Protein AF-A0AA38GU26-F1 (afdb_monomer_lite)

Structure (mmCIF, N/CA/C/O backbone):
data_AF-A0AA38GU26-F1
#
_entry.id   AF-A0AA38GU26-F1
#
loop_
_atom_site.group_PDB
_atom_site.id
_atom_site.type_symbol
_atom_site.label_atom_id
_atom_site.label_alt_id
_atom_site.label_comp_id
_atom_site.label_asym_id
_atom_site.label_entity_id
_atom_site.label_seq_id
_atom_site.pdbx_PDB_ins_code
_atom_site.Cartn_x
_atom_site.Cartn_y
_atom_site.Cartn_z
_atom_site.occupancy
_atom_site.B_iso_or_equiv
_atom_site.auth_seq_id
_atom_site.auth_comp_id
_atom_site.auth_asym_id
_atom_site.auth_atom_id
_atom_site.pdbx_PDB_model_num
ATOM 1 N N . MET A 1 1 ? -22.089 23.075 91.908 1.00 56.12 1 MET A N 1
ATOM 2 C CA . MET A 1 1 ? -21.072 22.088 91.476 1.00 56.12 1 MET A CA 1
ATOM 3 C C . MET A 1 1 ? -21.652 20.961 90.620 1.00 56.12 1 MET A C 1
ATOM 5 O O . MET A 1 1 ? -20.931 20.501 89.755 1.00 56.12 1 MET A O 1
ATOM 9 N N . ALA A 1 2 ? -22.924 20.557 90.775 1.00 56.59 2 ALA A N 1
ATOM 10 C CA . ALA A 1 2 ? -23.518 19.486 89.956 1.00 56.59 2 ALA A CA 1
ATOM 11 C C . ALA A 1 2 ? -23.819 19.871 88.485 1.00 56.59 2 ALA A C 1
ATOM 13 O O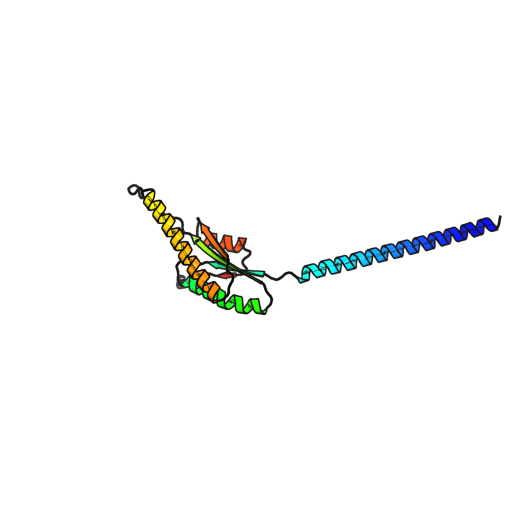 . ALA A 1 2 ? -23.695 19.028 87.610 1.00 56.59 2 ALA A O 1
ATOM 14 N N . ASN A 1 3 ? -24.144 21.140 88.194 1.00 55.66 3 ASN A N 1
ATOM 15 C CA . ASN A 1 3 ? -24.528 21.572 86.836 1.00 55.66 3 ASN A CA 1
ATOM 16 C C . ASN A 1 3 ? -23.356 21.606 85.833 1.00 55.66 3 ASN A C 1
ATOM 18 O O . ASN A 1 3 ? -23.536 21.285 84.669 1.00 55.66 3 ASN A O 1
ATOM 22 N N . GLN A 1 4 ? -22.146 21.935 86.299 1.00 56.00 4 GLN A N 1
ATOM 23 C CA . GLN A 1 4 ? -20.957 22.051 85.440 1.00 56.00 4 GLN A CA 1
ATOM 24 C C . GLN A 1 4 ? -20.425 20.687 84.971 1.00 56.00 4 GLN A C 1
ATOM 26 O O . GLN A 1 4 ? -19.782 20.587 83.934 1.00 56.00 4 GLN A O 1
ATOM 31 N N . ILE A 1 5 ? -20.674 19.632 85.754 1.00 58.66 5 ILE A N 1
ATOM 32 C CA . ILE A 1 5 ? -20.220 18.270 85.444 1.00 58.66 5 ILE A CA 1
ATOM 33 C C . ILE A 1 5 ? -21.103 17.662 84.349 1.00 58.66 5 ILE A C 1
ATOM 35 O O . ILE A 1 5 ? -20.598 16.977 83.468 1.00 58.66 5 ILE A O 1
ATOM 39 N N . GLN A 1 6 ? -22.404 17.960 84.379 1.00 57.91 6 GLN A N 1
ATOM 40 C CA . GLN A 1 6 ? -23.359 17.437 83.406 1.00 57.91 6 GLN A CA 1
ATOM 41 C C . GLN A 1 6 ? -23.269 18.145 82.046 1.00 57.91 6 GLN A C 1
ATOM 43 O O . GLN A 1 6 ? -23.467 17.510 81.019 1.00 57.91 6 GLN A O 1
ATOM 48 N N . GLU A 1 7 ? -22.906 19.432 82.012 1.00 59.16 7 GLU A N 1
ATOM 49 C CA . GLU A 1 7 ? -22.605 20.132 80.752 1.00 59.16 7 GLU A CA 1
ATOM 50 C C . GLU A 1 7 ? -21.328 19.592 80.089 1.00 59.16 7 GLU A C 1
ATOM 52 O O . GLU A 1 7 ? -21.316 19.384 78.880 1.00 59.16 7 GLU A O 1
ATOM 57 N N . ASN A 1 8 ? -20.281 19.279 80.862 1.00 57.69 8 ASN A N 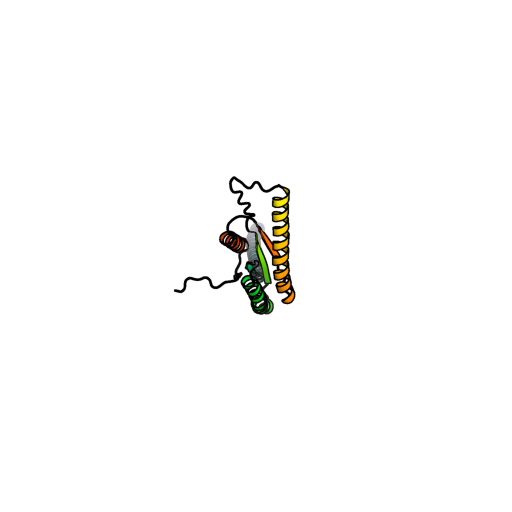1
ATOM 58 C CA . ASN A 1 8 ? -19.045 18.722 80.303 1.00 57.69 8 ASN A CA 1
ATOM 59 C C . ASN A 1 8 ? -19.238 17.319 79.700 1.00 57.69 8 ASN A C 1
ATOM 61 O O . ASN A 1 8 ? -18.655 17.042 78.658 1.00 57.69 8 ASN A O 1
ATOM 65 N N . SER A 1 9 ? -20.072 16.458 80.298 1.00 60.97 9 SER A N 1
ATOM 66 C CA . SER A 1 9 ? -20.333 15.118 79.746 1.00 60.97 9 SER A CA 1
ATOM 67 C C . SER A 1 9 ? -21.124 15.156 78.436 1.00 60.97 9 SER A C 1
ATOM 69 O O . SER A 1 9 ? -20.887 14.342 77.552 1.00 60.97 9 SER A O 1
ATOM 71 N N . ILE A 1 10 ? -22.050 16.112 78.295 1.00 61.16 10 ILE A N 1
ATOM 72 C CA . ILE A 1 10 ? -22.844 16.288 77.068 1.00 61.16 10 ILE A CA 1
ATOM 73 C C . ILE A 1 10 ? -21.957 16.815 75.930 1.00 61.16 10 ILE A C 1
ATOM 75 O O . ILE A 1 10 ? -22.080 16.368 74.794 1.00 61.16 10 ILE A O 1
ATOM 79 N N . LEU A 1 11 ? -21.020 17.720 76.236 1.00 59.94 11 LEU A N 1
ATOM 80 C CA . LEU A 1 11 ? -20.085 18.270 75.249 1.00 59.94 11 LEU A CA 1
ATOM 81 C C . LEU A 1 11 ? -19.067 17.233 74.738 1.00 59.94 11 LEU A C 1
ATOM 83 O O . LEU A 1 11 ? -18.645 17.318 73.585 1.00 59.94 11 LEU A O 1
ATOM 87 N N . GLU A 1 12 ? -18.683 16.253 75.561 1.00 62.41 12 GLU A N 1
ATOM 88 C CA . GLU A 1 12 ? -17.815 15.143 75.137 1.00 62.41 12 GLU A CA 1
ATOM 89 C C . GLU A 1 12 ? -18.555 14.156 74.215 1.00 62.41 12 GLU A C 1
ATOM 91 O O . GLU A 1 12 ? -18.021 13.798 73.163 1.00 62.41 12 GLU A O 1
ATOM 96 N N . GLU A 1 13 ? -19.805 13.792 74.534 1.00 62.44 13 GLU A N 1
ATOM 97 C CA . GLU A 1 13 ? -20.633 12.936 73.667 1.00 62.44 13 GLU A CA 1
ATOM 98 C C . GLU A 1 13 ? -20.964 13.606 72.323 1.00 62.44 13 GLU A C 1
ATOM 100 O O . GLU A 1 13 ? -20.901 12.957 71.276 1.00 62.44 13 GLU A O 1
ATOM 105 N N . GLU A 1 14 ? -21.275 14.908 72.313 1.00 65.44 14 GLU A N 1
ATOM 106 C CA . GLU A 1 14 ? -21.522 15.647 71.068 1.00 65.44 14 GLU A CA 1
ATOM 107 C C . GLU A 1 14 ? -20.267 15.722 70.184 1.00 65.44 14 GLU A C 1
ATOM 109 O O . GLU A 1 14 ? -20.365 15.588 68.962 1.00 65.44 14 GLU A O 1
ATOM 114 N N . GLY A 1 15 ? -19.079 15.868 70.781 1.00 65.25 15 GLY A N 1
ATOM 115 C CA . GLY A 1 15 ? -17.807 15.848 70.055 1.00 65.25 15 GLY A CA 1
ATOM 116 C C . GLY A 1 15 ? -17.524 14.504 69.376 1.00 65.25 15 GLY A C 1
ATOM 117 O O . GLY A 1 15 ? -17.071 14.471 68.227 1.00 65.25 15 GLY A O 1
ATOM 118 N N . GLU A 1 16 ? -17.843 13.396 70.043 1.00 71.75 16 GLU A N 1
ATOM 119 C CA . GLU A 1 16 ? -17.671 12.044 69.502 1.00 71.75 16 GLU A CA 1
ATOM 120 C C . GLU A 1 16 ? -18.702 11.728 68.400 1.00 71.75 16 GLU A C 1
ATOM 122 O O . GLU A 1 16 ? -18.361 11.165 67.351 1.00 71.75 16 GLU A O 1
ATOM 127 N N . LEU A 1 17 ? -19.946 12.190 68.562 1.00 72.25 17 LEU A N 1
ATOM 128 C CA . LEU A 1 17 ? -21.002 12.065 67.551 1.00 72.25 17 LEU A CA 1
ATOM 129 C C . LEU A 1 17 ? -20.708 12.889 66.281 1.00 72.25 17 LEU A C 1
ATOM 131 O O . LEU A 1 17 ? -21.019 12.474 65.164 1.00 72.25 17 LEU A O 1
ATOM 135 N N . ILE A 1 18 ? -20.086 14.059 66.432 1.00 74.31 18 ILE A N 1
ATOM 136 C CA . ILE A 1 18 ? -19.642 14.883 65.301 1.00 74.31 18 ILE A CA 1
ATOM 137 C C . ILE A 1 18 ? -18.434 14.235 64.609 1.00 74.31 18 ILE A C 1
ATOM 139 O O . ILE A 1 18 ? -18.404 14.160 63.380 1.00 74.31 18 ILE A O 1
ATOM 143 N N . GLY A 1 19 ? -17.466 13.716 65.372 1.00 72.94 19 GLY A N 1
ATOM 144 C CA . GLY A 1 19 ? -16.283 13.046 64.824 1.00 72.94 19 GLY A CA 1
ATOM 145 C C . GLY A 1 19 ? -16.621 11.797 64.002 1.00 72.94 19 GLY A C 1
ATOM 146 O O . GLY A 1 19 ? -16.064 11.590 62.922 1.00 72.94 19 GLY A O 1
ATOM 147 N N . THR A 1 20 ? -17.579 10.995 64.472 1.00 78.06 20 THR A N 1
ATOM 148 C CA . THR A 1 20 ? -18.087 9.819 63.743 1.00 78.06 20 THR A CA 1
ATOM 149 C C . THR A 1 20 ? -18.802 10.209 62.451 1.00 78.06 20 THR A C 1
ATOM 151 O O . THR A 1 20 ? -18.485 9.659 61.397 1.00 78.06 20 THR A O 1
ATOM 154 N N . ARG A 1 21 ? -19.678 11.220 62.493 1.00 79.94 21 ARG A N 1
ATOM 155 C CA . ARG A 1 21 ? -20.392 11.715 61.307 1.00 79.94 21 ARG A CA 1
ATOM 156 C C . ARG A 1 21 ? -19.452 12.266 60.229 1.00 79.94 21 ARG A C 1
ATOM 158 O O . ARG A 1 21 ? -19.653 11.974 59.054 1.00 79.94 21 ARG A O 1
ATOM 165 N N . ILE A 1 22 ? -18.420 13.020 60.620 1.00 78.75 22 ILE A N 1
ATOM 166 C CA . ILE A 1 22 ? -17.415 13.561 59.686 1.00 78.75 22 ILE A CA 1
ATOM 167 C C . ILE A 1 22 ? -16.636 12.426 59.012 1.00 78.75 22 ILE A C 1
ATOM 169 O O . ILE A 1 22 ? -16.392 12.476 57.807 1.00 78.75 22 ILE A O 1
ATOM 173 N N . ARG A 1 23 ? -16.269 11.384 59.767 1.00 79.56 23 ARG A N 1
ATOM 174 C CA . ARG A 1 23 ? -15.555 10.226 59.218 1.00 79.56 23 ARG A CA 1
ATOM 175 C C . ARG A 1 23 ? -16.407 9.460 58.203 1.00 79.56 23 ARG A C 1
ATOM 177 O O . ARG A 1 23 ? -15.919 9.148 57.125 1.00 79.56 23 ARG A O 1
ATOM 184 N N . GLU A 1 24 ? -17.686 9.242 58.498 1.00 81.06 24 GLU A N 1
ATOM 185 C CA . GLU A 1 24 ? -18.622 8.573 57.583 1.00 81.06 24 GLU A CA 1
ATOM 186 C C . GLU A 1 24 ? -18.957 9.400 56.330 1.00 81.06 24 GLU A C 1
ATOM 188 O O . GLU A 1 24 ? -19.290 8.839 55.286 1.00 81.06 24 GLU A O 1
ATOM 193 N N . GLU A 1 25 ? -18.946 10.734 56.413 1.00 77.94 25 GLU A N 1
ATOM 194 C CA . GLU A 1 25 ? -19.090 11.601 55.235 1.00 77.94 25 GLU A CA 1
ATOM 195 C C . GLU A 1 25 ? -17.827 11.584 54.370 1.00 77.94 25 GLU A C 1
ATOM 197 O O . GLU A 1 25 ? -17.944 11.427 53.158 1.00 77.94 25 GLU A O 1
ATOM 202 N N . SER A 1 26 ? -16.638 11.627 54.981 1.00 77.00 26 SER A N 1
ATOM 203 C CA . SER A 1 26 ? -15.360 11.494 54.270 1.00 77.00 26 SER A CA 1
ATOM 204 C C . SER A 1 26 ? -15.242 10.153 53.541 1.00 77.00 26 SER A C 1
ATOM 206 O O . SER A 1 26 ? -14.847 10.128 52.379 1.00 77.00 26 SER A O 1
ATOM 208 N N . GLU A 1 27 ? -15.602 9.044 54.196 1.00 83.50 27 GLU A N 1
ATOM 209 C CA . GLU A 1 27 ? -15.557 7.701 53.599 1.00 83.50 27 GLU A CA 1
ATOM 210 C C . GLU A 1 27 ? -16.541 7.591 52.415 1.00 83.50 27 GLU A C 1
ATOM 212 O O . GLU A 1 27 ? -16.183 7.078 51.357 1.00 83.50 27 GLU A O 1
ATOM 217 N N . ARG A 1 28 ? -17.751 8.163 52.534 1.00 79.69 28 ARG A N 1
ATOM 218 C CA . ARG A 1 28 ? -18.745 8.194 51.442 1.00 79.69 28 ARG A CA 1
ATOM 219 C C . ARG A 1 28 ? -18.341 9.089 50.270 1.00 79.69 28 ARG A C 1
ATOM 221 O O . ARG A 1 28 ? -18.705 8.799 49.130 1.00 79.69 28 ARG A O 1
ATOM 228 N N . GLU A 1 29 ? -17.650 10.197 50.525 1.00 81.88 29 GLU A N 1
ATOM 229 C CA . GLU A 1 29 ? -17.117 11.057 49.463 1.00 81.88 29 GLU A CA 1
ATOM 230 C C . GLU A 1 29 ? -15.962 10.382 48.716 1.00 81.88 29 GLU A C 1
ATOM 232 O O . GLU A 1 29 ? -15.893 10.485 47.490 1.00 81.88 29 GLU A O 1
ATOM 237 N N . GLU A 1 30 ? -15.107 9.645 49.428 1.00 78.56 30 GLU A N 1
ATOM 238 C CA . GLU A 1 30 ? -14.015 8.871 48.836 1.00 78.56 30 GLU A CA 1
ATOM 239 C C . GLU A 1 30 ? -14.548 7.714 47.973 1.00 78.56 30 GLU A C 1
ATOM 241 O O . GLU A 1 30 ? -14.107 7.553 46.837 1.00 78.56 30 GLU A O 1
ATOM 246 N N . GLU A 1 31 ? -15.577 6.998 48.438 1.00 79.38 31 GLU A N 1
ATOM 247 C CA . GLU A 1 31 ? -16.232 5.901 47.703 1.00 79.38 31 GLU A CA 1
ATOM 248 C C . GLU A 1 31 ? -16.975 6.391 46.441 1.00 79.38 31 GLU A C 1
ATOM 250 O O . GLU A 1 31 ? -16.923 5.771 45.380 1.00 79.38 31 GLU A O 1
ATOM 255 N N . ARG A 1 32 ? -17.593 7.581 46.487 1.00 81.75 32 ARG A N 1
ATOM 256 C CA . ARG A 1 32 ? -18.145 8.220 45.275 1.00 81.75 32 ARG A CA 1
ATOM 257 C C . ARG A 1 32 ? -17.056 8.676 44.311 1.00 81.75 32 ARG A C 1
ATOM 259 O O . ARG A 1 32 ? -17.252 8.632 43.096 1.00 81.75 32 ARG A O 1
ATOM 266 N N . ALA A 1 33 ? -15.926 9.162 44.823 1.00 78.19 33 ALA A N 1
ATOM 267 C CA . ALA A 1 33 ? -14.814 9.594 43.987 1.00 78.19 33 ALA A CA 1
ATOM 268 C C . ALA A 1 33 ? -14.163 8.406 43.262 1.00 78.19 33 ALA A C 1
ATOM 270 O O . ALA A 1 33 ? -13.786 8.556 42.096 1.00 78.19 33 ALA A O 1
ATOM 271 N N . THR A 1 34 ? -14.082 7.236 43.905 1.00 72.69 34 THR A N 1
ATOM 272 C CA . THR A 1 34 ? -13.600 6.001 43.272 1.00 72.69 34 THR A CA 1
ATOM 273 C C . THR A 1 34 ? -14.585 5.483 42.224 1.00 72.69 34 THR A C 1
ATOM 275 O O . THR A 1 34 ? -14.152 5.209 41.106 1.00 72.69 34 THR A O 1
ATOM 278 N N . GLU A 1 35 ? -15.895 5.463 42.496 1.00 76.38 35 GLU A N 1
ATOM 279 C CA . GLU A 1 35 ? -16.923 5.085 41.505 1.00 76.38 35 GLU A CA 1
ATOM 280 C C . GLU A 1 35 ? -16.887 5.990 40.258 1.00 76.38 35 GLU A C 1
ATOM 282 O O . GLU A 1 35 ? -16.873 5.506 39.123 1.00 76.38 35 GLU A O 1
ATOM 287 N N . ILE A 1 36 ? -16.774 7.312 40.443 1.00 76.00 36 ILE A N 1
ATOM 288 C CA . ILE A 1 36 ? -16.656 8.278 39.335 1.00 76.00 36 ILE A CA 1
ATOM 289 C C . ILE A 1 36 ? -15.349 8.069 38.549 1.00 76.00 36 ILE A C 1
ATOM 291 O O . ILE A 1 36 ? -15.324 8.216 37.321 1.00 76.00 36 ILE A O 1
ATOM 295 N N . GLN A 1 37 ? -14.246 7.738 39.228 1.00 72.25 37 GLN A N 1
ATOM 296 C CA . GLN A 1 37 ? -12.969 7.436 38.576 1.00 72.25 37 GLN A CA 1
ATOM 297 C C . GLN A 1 37 ? -13.029 6.131 37.768 1.00 72.25 37 GLN A C 1
ATOM 299 O O . GLN A 1 37 ? -12.522 6.103 36.641 1.00 72.25 37 GLN A O 1
ATOM 304 N N . GLU A 1 38 ? -13.680 5.087 38.284 1.00 66.56 38 GLU A N 1
ATOM 305 C CA . GLU A 1 38 ? -13.859 3.802 37.600 1.00 66.56 38 GLU A CA 1
ATOM 306 C C . GLU A 1 38 ? -14.799 3.910 36.392 1.00 66.56 38 GLU A C 1
ATOM 308 O O . GLU A 1 38 ? -14.455 3.433 35.307 1.00 66.56 38 GLU A O 1
ATOM 313 N N . GLU A 1 39 ? -15.928 4.617 36.506 1.00 63.81 39 GLU A N 1
ATOM 314 C CA . GLU A 1 39 ? -16.822 4.880 35.369 1.00 63.81 39 GLU A CA 1
ATOM 315 C C . GLU A 1 39 ? -16.128 5.706 34.271 1.00 63.81 39 GLU A C 1
ATOM 317 O O . GLU A 1 39 ? -16.297 5.441 33.075 1.00 63.81 39 GLU A O 1
ATOM 322 N N . SER A 1 40 ? -15.282 6.670 34.652 1.00 62.22 40 SER A N 1
ATOM 323 C CA . SER A 1 40 ? -14.488 7.476 33.713 1.00 62.22 40 SER A CA 1
ATOM 324 C C . SER A 1 40 ? -13.380 6.662 33.026 1.00 62.22 40 SER A C 1
ATOM 326 O O . SER A 1 40 ? -13.073 6.896 31.852 1.00 62.22 40 SER A O 1
ATOM 328 N N . ALA A 1 41 ? -12.793 5.678 33.716 1.00 59.78 41 ALA A N 1
ATOM 329 C CA . ALA A 1 41 ? -11.839 4.735 33.131 1.00 59.78 41 ALA A CA 1
ATOM 330 C C . ALA A 1 41 ? -12.533 3.760 32.159 1.00 59.78 41 ALA A C 1
ATOM 332 O O . ALA A 1 41 ? -12.071 3.577 31.030 1.00 59.78 41 ALA A O 1
ATOM 333 N N . MET A 1 42 ? -13.699 3.233 32.540 1.00 54.59 42 MET A N 1
ATOM 334 C CA . MET A 1 42 ? -14.504 2.318 31.724 1.00 54.59 42 MET A CA 1
ATOM 335 C C . MET A 1 42 ? -15.096 3.008 30.481 1.00 54.59 42 MET A C 1
ATOM 337 O O . MET A 1 42 ? -15.180 2.413 29.404 1.00 54.59 42 MET A O 1
ATOM 341 N N . GLY A 1 43 ? -15.434 4.298 30.586 1.00 49.66 43 GLY A N 1
ATOM 342 C CA . GLY A 1 43 ? -15.859 5.135 29.460 1.00 49.66 43 GLY A CA 1
ATOM 343 C C . GLY A 1 43 ? -14.749 5.426 28.440 1.00 49.66 43 GLY A C 1
ATOM 344 O O . GLY A 1 43 ? -15.041 5.615 27.259 1.00 49.66 43 GLY A O 1
ATOM 345 N N . LYS A 1 44 ? -13.474 5.411 28.856 1.00 51.94 44 LYS A N 1
ATOM 346 C CA . LYS A 1 44 ? -12.318 5.584 27.955 1.00 51.94 44 LYS A CA 1
ATOM 347 C C . LYS A 1 44 ? -11.957 4.305 27.203 1.00 51.94 44 LYS A C 1
ATOM 349 O O . LYS A 1 44 ? -11.494 4.387 26.067 1.00 51.94 44 LYS A O 1
ATOM 354 N N . GLU A 1 45 ? -12.204 3.136 27.789 1.00 50.50 45 GLU A N 1
ATOM 355 C CA . GLU A 1 45 ? -11.930 1.848 27.138 1.00 50.50 45 GLU A CA 1
ATOM 356 C C . GLU A 1 45 ? -12.974 1.501 26.059 1.00 50.50 45 GLU A C 1
ATOM 358 O O . GLU A 1 45 ? -12.677 0.815 25.080 1.00 50.50 45 GLU A O 1
ATOM 363 N N . LYS A 1 46 ? -14.183 2.073 26.147 1.00 46.69 46 LYS A N 1
ATOM 364 C CA . LYS A 1 46 ? -15.293 1.793 25.222 1.00 46.69 46 LYS A CA 1
ATOM 365 C C . LYS A 1 46 ? -15.288 2.565 23.890 1.00 46.69 46 LYS A C 1
ATOM 367 O O . LYS A 1 46 ? -16.275 2.498 23.159 1.00 46.69 46 LYS A O 1
ATOM 372 N N . LEU A 1 47 ? -14.198 3.248 23.521 1.00 50.25 47 LEU A N 1
ATOM 373 C CA . LEU A 1 47 ? -14.049 3.851 22.183 1.00 50.25 47 LEU A CA 1
ATOM 374 C C . LEU A 1 47 ? -12.646 3.677 21.580 1.00 50.25 47 LEU A C 1
ATOM 376 O O . LEU A 1 47 ? -12.171 4.520 20.818 1.00 50.25 47 LEU A O 1
ATOM 380 N N . ALA A 1 48 ? -11.970 2.563 21.857 1.00 56.62 48 ALA A N 1
ATOM 381 C CA . ALA A 1 48 ? -10.876 2.138 20.991 1.00 56.62 48 ALA A CA 1
ATOM 382 C C . ALA A 1 48 ? -11.480 1.582 19.692 1.00 56.62 48 ALA A C 1
ATOM 384 O O . ALA A 1 48 ? -11.694 0.380 19.550 1.00 56.62 48 ALA A O 1
ATOM 385 N N . ILE A 1 49 ? -11.797 2.462 18.735 1.00 63.66 49 ILE A N 1
ATOM 386 C CA . ILE A 1 49 ? -12.131 2.032 17.375 1.00 63.66 49 ILE A CA 1
ATOM 387 C C . ILE A 1 49 ? -10.907 1.284 16.845 1.00 63.66 49 ILE A C 1
ATOM 389 O O . ILE A 1 49 ? -9.894 1.898 16.494 1.00 63.66 49 ILE A O 1
ATOM 393 N N . HIS A 1 50 ? -10.986 -0.047 16.823 1.00 75.25 50 HIS A N 1
ATOM 394 C CA . HIS A 1 50 ? -9.921 -0.889 16.304 1.00 75.25 50 HIS A CA 1
ATOM 395 C C . HIS A 1 50 ? -9.703 -0.515 14.837 1.00 75.25 50 HIS A C 1
ATOM 397 O O . HIS A 1 50 ? -10.569 -0.734 13.988 1.00 75.25 50 HIS A O 1
ATOM 403 N N . THR A 1 51 ? -8.584 0.161 14.569 1.00 86.69 51 THR A N 1
ATOM 404 C CA . THR A 1 51 ? -8.287 0.710 13.250 1.00 86.69 51 THR A CA 1
ATOM 405 C C . THR A 1 51 ? -7.307 -0.197 12.533 1.00 86.69 51 THR A C 1
ATOM 407 O O . THR A 1 51 ? -6.139 -0.289 12.910 1.00 86.69 51 THR A O 1
ATOM 410 N N . VAL A 1 52 ? -7.765 -0.832 11.461 1.00 90.94 52 VAL A N 1
ATOM 411 C CA . VAL A 1 52 ? -6.952 -1.765 10.686 1.00 90.94 52 VAL A CA 1
ATOM 412 C C . VAL A 1 52 ? -6.094 -1.001 9.678 1.00 90.94 52 VAL A C 1
ATOM 414 O O . VAL A 1 52 ? -6.567 -0.466 8.676 1.00 90.94 52 VAL A O 1
ATOM 417 N N . ASN A 1 53 ? -4.795 -0.945 9.943 1.00 93.88 53 ASN A N 1
ATOM 418 C CA . ASN A 1 53 ? -3.789 -0.430 9.014 1.00 93.88 53 ASN A CA 1
ATOM 419 C C . ASN A 1 53 ? -3.430 -1.466 7.936 1.00 93.88 53 ASN A C 1
ATOM 421 O O . ASN A 1 53 ? -2.884 -2.526 8.245 1.00 93.88 53 ASN A O 1
ATOM 425 N N . ILE A 1 54 ? -3.683 -1.121 6.676 1.00 96.06 54 ILE A N 1
ATOM 426 C CA . ILE A 1 54 ? -3.386 -1.920 5.487 1.00 96.06 54 ILE A CA 1
ATOM 427 C C . ILE A 1 54 ? -2.367 -1.154 4.649 1.00 96.06 54 ILE A C 1
ATOM 429 O O . ILE A 1 54 ? -2.600 -0.014 4.237 1.00 96.06 54 ILE A O 1
ATOM 433 N N . VAL A 1 55 ? -1.232 -1.786 4.382 1.00 97.88 55 VAL A N 1
ATOM 434 C CA . VAL A 1 55 ? -0.180 -1.260 3.514 1.00 97.88 55 VAL A CA 1
ATOM 435 C C . VAL A 1 55 ? -0.145 -2.093 2.243 1.00 97.88 55 VAL A C 1
ATOM 437 O O . VAL A 1 55 ? -0.098 -3.317 2.298 1.00 97.88 55 VAL A O 1
ATOM 440 N N . VAL A 1 56 ? -0.155 -1.438 1.088 1.00 97.88 56 VAL A N 1
ATOM 441 C CA . VAL A 1 56 ? -0.124 -2.097 -0.218 1.00 97.88 56 VAL A CA 1
ATOM 442 C C . VAL A 1 56 ? 1.068 -1.583 -1.008 1.00 97.88 56 VAL A C 1
ATOM 444 O O . VAL A 1 56 ? 1.130 -0.404 -1.353 1.00 97.88 56 VAL A O 1
ATOM 447 N N . ALA A 1 57 ? 2.009 -2.473 -1.305 1.00 97.69 57 ALA A N 1
ATOM 448 C CA . ALA A 1 57 ? 3.155 -2.171 -2.148 1.00 97.69 57 ALA A CA 1
ATOM 449 C C . ALA A 1 57 ? 2.765 -2.294 -3.628 1.00 97.69 57 ALA A C 1
ATOM 451 O O . ALA A 1 57 ? 2.358 -3.362 -4.093 1.00 97.69 57 ALA A O 1
ATOM 452 N N . VAL A 1 58 ? 2.909 -1.199 -4.372 1.00 96.56 58 VAL A N 1
ATOM 453 C CA . VAL A 1 58 ? 2.607 -1.124 -5.806 1.00 96.56 58 VAL A CA 1
ATOM 454 C C . VAL A 1 58 ? 3.863 -0.793 -6.601 1.00 96.56 58 VAL A C 1
ATOM 456 O O . VAL A 1 58 ? 4.742 -0.078 -6.128 1.00 96.56 58 VAL A O 1
ATOM 459 N N . ASN A 1 59 ? 3.954 -1.322 -7.817 1.00 92.50 59 ASN A N 1
ATOM 460 C CA . ASN A 1 59 ? 4.980 -0.974 -8.795 1.00 92.50 59 ASN A CA 1
ATOM 461 C C . ASN A 1 59 ? 4.361 -0.971 -10.205 1.00 92.50 59 ASN A C 1
ATOM 463 O O . ASN 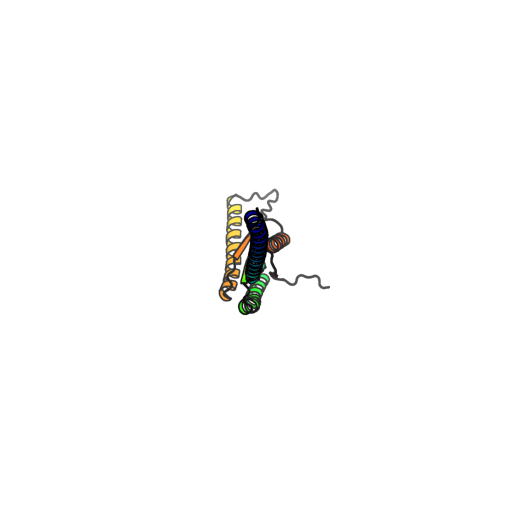A 1 59 ? 3.142 -0.971 -10.366 1.00 92.50 59 ASN A O 1
ATOM 467 N N . GLU A 1 60 ? 5.186 -0.962 -11.246 1.00 91.00 60 GLU A N 1
ATOM 468 C CA . GLU A 1 60 ? 4.721 -0.974 -12.641 1.00 91.00 60 GLU A CA 1
ATOM 469 C C . GLU A 1 60 ? 4.020 -2.275 -13.072 1.00 91.00 60 GLU A C 1
ATOM 471 O O . GLU A 1 60 ? 3.393 -2.327 -14.131 1.00 91.00 60 GLU A O 1
ATOM 476 N N . SER A 1 61 ? 4.129 -3.335 -12.268 1.00 93.38 61 SER A N 1
ATOM 477 C CA . SER A 1 61 ? 3.673 -4.670 -12.637 1.00 93.38 61 SER A CA 1
ATOM 478 C C . SER A 1 61 ? 2.164 -4.840 -12.495 1.00 93.38 61 SER A C 1
ATOM 480 O O . SER A 1 61 ? 1.538 -4.326 -11.560 1.00 93.38 61 SER A O 1
ATOM 482 N N . GLN A 1 62 ? 1.583 -5.641 -13.389 1.00 94.44 62 GLN A N 1
ATOM 483 C CA . GLN A 1 62 ? 0.166 -6.000 -13.323 1.00 94.44 62 GLN A CA 1
ATOM 484 C C . GLN A 1 62 ? -0.143 -6.840 -12.085 1.00 94.44 62 GLN A C 1
ATOM 486 O O . GLN A 1 62 ? -1.232 -6.740 -11.531 1.00 94.44 62 GLN A O 1
ATOM 491 N N . GLU A 1 63 ? 0.811 -7.641 -11.618 1.00 95.75 63 GLU A N 1
ATOM 492 C CA . GLU A 1 63 ? 0.677 -8.467 -10.419 1.00 95.75 63 GLU A CA 1
ATOM 493 C C . GLU A 1 63 ? 0.462 -7.592 -9.181 1.00 95.75 63 GLU A C 1
ATOM 495 O O . GLU A 1 63 ? -0.418 -7.881 -8.370 1.00 95.75 63 GLU A O 1
ATOM 500 N N . SER A 1 64 ? 1.199 -6.482 -9.065 1.00 96.19 64 SER A N 1
ATOM 501 C CA . SER A 1 64 ? 1.013 -5.532 -7.962 1.00 96.19 64 SER A CA 1
ATOM 502 C C . SER A 1 64 ? -0.336 -4.805 -8.027 1.00 96.19 64 SER A C 1
ATOM 504 O O . SER A 1 64 ? -1.016 -4.674 -7.010 1.00 96.19 64 SER A O 1
ATOM 506 N N . LEU A 1 65 ? -0.790 -4.408 -9.224 1.00 96.75 65 LEU A N 1
ATOM 507 C CA . LEU A 1 65 ? -2.097 -3.766 -9.406 1.00 96.75 65 LEU A CA 1
ATOM 508 C C . LEU A 1 65 ? -3.254 -4.741 -9.147 1.00 96.75 65 LEU A C 1
ATOM 510 O O . LEU A 1 65 ? -4.263 -4.362 -8.551 1.00 96.75 65 LEU A O 1
ATOM 514 N N . ARG A 1 66 ? -3.106 -6.016 -9.531 1.00 96.75 66 ARG A N 1
ATOM 515 C CA . ARG A 1 66 ? -4.059 -7.082 -9.185 1.00 96.75 66 ARG A CA 1
ATOM 516 C C . ARG A 1 66 ? -4.127 -7.303 -7.677 1.00 96.75 66 ARG A C 1
ATOM 518 O O . ARG A 1 66 ? -5.230 -7.432 -7.153 1.00 96.75 66 ARG A O 1
ATOM 525 N N . ALA A 1 67 ? -2.991 -7.292 -6.983 1.00 96.94 67 ALA A N 1
ATOM 526 C CA . ALA A 1 67 ? -2.955 -7.384 -5.526 1.00 96.94 67 ALA A CA 1
ATOM 527 C C . ALA A 1 67 ? -3.625 -6.170 -4.858 1.00 96.94 67 ALA A C 1
ATOM 529 O O . ALA A 1 67 ? -4.416 -6.341 -3.934 1.00 96.94 67 ALA A O 1
ATOM 530 N N . CYS A 1 68 ? -3.410 -4.956 -5.380 1.00 97.00 68 CYS A N 1
ATOM 531 C CA . CYS A 1 68 ? -4.118 -3.754 -4.930 1.00 97.00 68 CYS A CA 1
ATOM 532 C C . CYS A 1 68 ? -5.637 -3.895 -5.096 1.00 97.00 68 CYS A C 1
ATOM 534 O O . CYS A 1 68 ? -6.387 -3.685 -4.147 1.00 97.00 68 CYS A O 1
ATOM 536 N N . LYS A 1 69 ? -6.098 -4.326 -6.276 1.00 96.56 69 LYS A N 1
ATOM 537 C CA . LYS A 1 69 ? -7.518 -4.604 -6.536 1.00 96.56 69 LYS A CA 1
ATOM 538 C C . LYS A 1 69 ? -8.082 -5.645 -5.571 1.00 96.56 69 LYS A C 1
ATOM 540 O O . LYS A 1 69 ? -9.193 -5.483 -5.070 1.00 96.56 69 LYS A O 1
ATOM 545 N N . TRP A 1 70 ? -7.324 -6.709 -5.315 1.00 95.62 70 TRP A N 1
ATOM 546 C CA . TRP A 1 70 ? -7.705 -7.742 -4.361 1.00 95.62 70 TRP A CA 1
ATOM 547 C C . TRP A 1 70 ? -7.856 -7.164 -2.949 1.00 95.62 70 TRP A C 1
ATOM 549 O O . TRP A 1 70 ? -8.882 -7.406 -2.318 1.00 95.62 70 TRP A O 1
ATOM 559 N N . ALA A 1 71 ? -6.910 -6.338 -2.496 1.00 95.50 71 ALA A N 1
ATOM 560 C CA . ALA A 1 71 ? -6.977 -5.686 -1.192 1.00 95.50 71 ALA A CA 1
ATOM 561 C C . ALA A 1 71 ? -8.213 -4.784 -1.066 1.00 95.50 71 ALA A C 1
ATOM 563 O O . ALA A 1 71 ? -8.961 -4.903 -0.099 1.00 95.50 71 ALA A O 1
ATOM 564 N N . CYS A 1 72 ? -8.471 -3.935 -2.066 1.00 93.81 72 CYS A N 1
ATOM 565 C CA . CYS A 1 72 ? -9.649 -3.068 -2.072 1.00 93.81 72 CYS A CA 1
ATOM 566 C C . CYS A 1 72 ? -10.951 -3.875 -1.982 1.00 93.81 72 CYS A C 1
ATOM 568 O O . CYS A 1 72 ? -11.852 -3.503 -1.239 1.00 93.81 72 CYS A O 1
ATOM 570 N N . LYS A 1 73 ? -11.046 -4.995 -2.706 1.00 91.62 73 LYS A N 1
ATOM 571 C CA . LYS A 1 73 ? -12.262 -5.813 -2.742 1.00 91.62 73 LYS A CA 1
ATOM 572 C C . LYS A 1 73 ? -12.560 -6.518 -1.412 1.00 91.62 73 LYS A C 1
ATOM 574 O O . LYS A 1 73 ? -13.726 -6.603 -1.046 1.00 91.62 73 LYS A O 1
ATOM 579 N N . HIS A 1 74 ? -11.546 -7.055 -0.733 1.00 88.62 74 HIS A N 1
ATOM 580 C CA . HIS A 1 74 ? -11.771 -7.971 0.395 1.00 88.62 74 HIS A CA 1
ATOM 581 C C . HIS A 1 74 ? -11.705 -7.268 1.754 1.00 88.62 74 HIS A C 1
ATOM 583 O O . HIS A 1 74 ? -12.579 -7.485 2.584 1.00 88.62 74 HIS A O 1
ATOM 589 N N . PHE A 1 75 ? -10.766 -6.341 1.965 1.00 82.62 75 PHE A N 1
ATOM 590 C CA . PHE A 1 75 ? -10.650 -5.676 3.269 1.00 82.62 75 PHE A CA 1
ATOM 591 C C . PHE A 1 75 ? -11.786 -4.682 3.557 1.00 82.62 75 PHE A C 1
ATOM 593 O O . PHE A 1 75 ? -12.088 -4.406 4.714 1.00 82.62 75 PHE A O 1
ATOM 600 N N . LEU A 1 76 ? -12.449 -4.153 2.522 1.00 69.94 76 LEU A N 1
ATOM 601 C CA . LEU A 1 76 ? -13.627 -3.300 2.700 1.00 69.94 76 LEU A CA 1
ATOM 602 C C . LEU A 1 76 ? -14.866 -4.081 3.127 1.00 69.94 76 LEU A C 1
ATOM 604 O O . LEU A 1 76 ? -15.595 -3.613 3.997 1.00 69.94 76 LEU A O 1
ATOM 608 N N . ALA A 1 77 ? -15.118 -5.229 2.492 1.00 62.69 77 ALA A N 1
ATOM 609 C CA . ALA A 1 77 ? -16.304 -6.037 2.755 1.00 62.69 77 ALA A CA 1
ATOM 610 C C . ALA A 1 77 ? -16.326 -6.542 4.203 1.00 62.69 77 ALA A C 1
ATOM 612 O O . ALA A 1 77 ? -17.388 -6.594 4.820 1.00 62.69 77 ALA A O 1
ATOM 613 N N . ASP A 1 78 ? -15.154 -6.838 4.759 1.00 62.56 78 ASP A N 1
ATOM 614 C CA . ASP A 1 78 ? -15.061 -7.381 6.106 1.00 62.56 78 ASP A CA 1
ATOM 615 C C . ASP A 1 78 ? -15.115 -6.286 7.181 1.00 62.56 78 ASP A C 1
ATOM 617 O O . ASP A 1 78 ? -15.695 -6.500 8.238 1.00 62.56 78 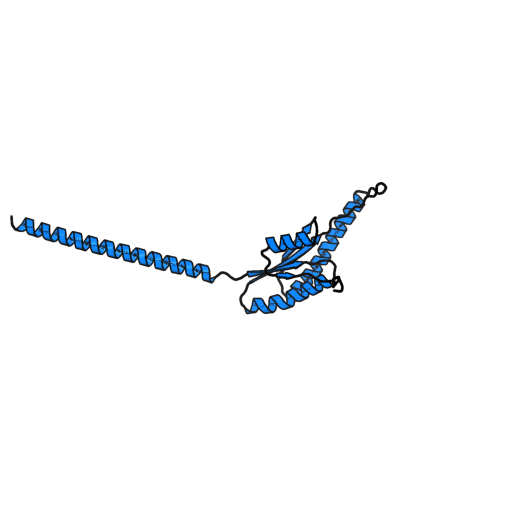ASP A O 1
ATOM 621 N N . HIS A 1 79 ? -14.540 -5.099 6.956 1.00 64.75 79 HIS A N 1
ATOM 622 C CA . HIS A 1 79 ? -14.295 -4.155 8.062 1.00 64.75 79 HIS A CA 1
ATOM 623 C C . HIS A 1 79 ? -15.358 -3.060 8.207 1.00 64.75 79 HIS A C 1
ATOM 625 O O . HIS A 1 79 ? -15.664 -2.656 9.331 1.00 64.75 79 HIS A O 1
ATOM 631 N N . THR A 1 80 ? -15.989 -2.616 7.113 1.00 63.03 80 THR A N 1
ATOM 632 C CA . THR A 1 80 ? -17.070 -1.614 7.196 1.00 63.03 80 THR A CA 1
ATOM 633 C C . THR A 1 80 ? -18.324 -2.180 7.863 1.00 63.03 80 THR A C 1
ATOM 635 O O . THR A 1 80 ? -18.986 -1.477 8.621 1.00 63.03 80 THR A O 1
ATOM 638 N N . ASN A 1 81 ? -18.605 -3.467 7.651 1.00 61.09 81 ASN A N 1
ATOM 639 C CA . ASN A 1 81 ? -19.739 -4.166 8.256 1.00 61.09 81 ASN A CA 1
ATOM 640 C C . ASN A 1 81 ? -19.544 -4.453 9.756 1.00 61.09 81 ASN A C 1
ATOM 642 O O . ASN A 1 81 ? -20.523 -4.618 10.476 1.00 61.09 81 ASN A O 1
ATOM 646 N N . MET A 1 82 ? -18.297 -4.482 10.238 1.00 65.31 82 MET A N 1
ATOM 647 C CA . MET A 1 82 ? -17.959 -4.754 11.643 1.00 65.31 82 MET A CA 1
ATOM 648 C C . MET A 1 82 ? -17.770 -3.481 12.486 1.00 65.31 82 MET A C 1
ATOM 650 O O . MET A 1 82 ? -17.336 -3.566 13.633 1.00 65.31 82 MET A O 1
ATOM 654 N N . GLY A 1 83 ? -18.052 -2.293 11.936 1.00 68.00 83 GLY A N 1
ATOM 655 C CA . GLY A 1 83 ? -17.850 -1.020 12.641 1.00 68.00 83 GLY A CA 1
ATOM 656 C C . GLY A 1 83 ? -16.376 -0.669 12.892 1.00 68.00 83 GLY A C 1
ATOM 657 O O . GLY A 1 83 ? -16.081 0.173 13.739 1.00 68.00 83 GLY A O 1
ATOM 658 N N . GLN A 1 84 ? -15.444 -1.301 12.171 1.00 74.00 84 GLN A N 1
ATOM 659 C CA . GLN A 1 84 ? -14.010 -1.048 12.291 1.00 74.00 84 GLN A CA 1
ATOM 660 C C . GLN A 1 84 ? -13.565 0.027 11.296 1.00 74.00 84 GLN A C 1
ATOM 662 O O . GLN A 1 84 ? -13.957 0.033 10.127 1.00 74.00 84 GLN A O 1
ATOM 667 N N . SER A 1 85 ? -12.710 0.945 11.750 1.00 83.56 85 SER A N 1
ATOM 668 C CA . SER A 1 85 ? -12.047 1.891 10.846 1.00 83.56 85 SER A CA 1
ATOM 669 C C . SER A 1 85 ? -10.879 1.212 10.137 1.00 83.56 85 SER A C 1
ATOM 671 O O . SER A 1 85 ? -10.257 0.302 10.678 1.00 83.56 85 SER A O 1
ATOM 673 N N . TYR A 1 86 ? -10.528 1.677 8.941 1.00 89.00 86 TYR A N 1
ATOM 674 C CA . TYR A 1 86 ? -9.336 1.205 8.241 1.00 89.00 86 TYR A CA 1
ATOM 675 C C . TYR A 1 86 ? -8.490 2.376 7.740 1.00 89.00 86 TYR A C 1
ATOM 677 O O . TYR A 1 86 ? -9.003 3.422 7.343 1.00 89.00 86 TYR A O 1
ATOM 685 N N . ASN A 1 87 ? -7.174 2.177 7.722 1.00 93.25 87 ASN A N 1
ATOM 686 C CA . ASN A 1 87 ? -6.217 3.066 7.076 1.00 93.25 87 ASN A CA 1
ATOM 687 C C . ASN A 1 87 ? -5.582 2.326 5.905 1.00 93.25 87 ASN A C 1
ATOM 689 O O . ASN A 1 87 ? -4.841 1.370 6.114 1.00 93.25 87 ASN A O 1
ATOM 693 N N . PHE A 1 88 ? -5.815 2.792 4.682 1.00 95.06 88 PHE A N 1
ATOM 694 C CA . PHE A 1 88 ? -5.238 2.186 3.485 1.00 95.06 88 PHE A CA 1
ATOM 695 C C . PHE A 1 88 ? -4.074 3.038 2.967 1.00 95.06 88 PHE A C 1
ATOM 697 O O . PHE A 1 88 ? -4.257 4.215 2.652 1.00 95.06 88 PHE A O 1
ATOM 704 N N . THR A 1 89 ? -2.869 2.472 2.885 1.00 97.25 89 THR A N 1
ATOM 705 C CA . THR A 1 89 ? -1.666 3.176 2.409 1.00 97.25 89 THR A CA 1
ATOM 706 C C . THR A 1 89 ? -1.072 2.469 1.198 1.00 97.25 89 THR A C 1
ATOM 708 O O . THR A 1 89 ? -0.614 1.336 1.306 1.00 97.25 89 THR A O 1
ATOM 711 N N . LEU A 1 90 ? -1.029 3.153 0.058 1.00 97.75 90 LEU A N 1
ATOM 712 C CA . LEU A 1 90 ? -0.273 2.742 -1.119 1.00 97.75 90 LEU A CA 1
ATOM 713 C C . LEU A 1 90 ? 1.183 3.169 -0.967 1.00 97.75 90 LEU A C 1
ATOM 715 O O . LEU A 1 90 ? 1.463 4.341 -0.717 1.00 97.75 90 LEU A O 1
ATOM 719 N N . VAL A 1 91 ? 2.101 2.232 -1.161 1.00 97.50 91 VAL A N 1
ATOM 720 C CA . VAL A 1 91 ? 3.540 2.466 -1.076 1.00 97.50 91 VAL A CA 1
ATOM 721 C C . VAL A 1 91 ? 4.170 2.155 -2.418 1.00 97.50 91 VAL A C 1
ATOM 723 O O . VAL A 1 91 ? 4.014 1.056 -2.944 1.00 97.50 91 VAL A O 1
ATOM 726 N N . TYR A 1 92 ? 4.915 3.118 -2.943 1.00 95.88 92 TYR A N 1
ATOM 727 C CA . TYR A 1 92 ? 5.804 2.920 -4.077 1.00 95.88 92 TYR A CA 1
ATOM 728 C C . TYR A 1 92 ? 7.235 3.186 -3.618 1.00 95.88 92 TYR A C 1
ATOM 730 O O . TYR A 1 92 ? 7.513 4.242 -3.044 1.00 95.88 92 TYR A O 1
ATOM 738 N N . VAL A 1 93 ? 8.137 2.234 -3.857 1.00 93.56 93 VAL A N 1
ATOM 739 C CA . VAL A 1 93 ? 9.570 2.465 -3.658 1.00 93.56 93 VAL A CA 1
ATOM 740 C C . VAL A 1 93 ? 10.167 2.850 -4.997 1.00 93.56 93 VAL A C 1
ATOM 742 O O . VAL A 1 93 ? 10.191 2.037 -5.921 1.00 93.56 93 VAL A O 1
ATOM 745 N N . GLN A 1 94 ? 10.629 4.090 -5.096 1.00 88.31 94 GLN A N 1
ATOM 746 C CA . GLN A 1 94 ? 11.304 4.577 -6.282 1.00 88.31 94 GLN A CA 1
ATOM 747 C C . GLN A 1 94 ? 12.700 3.946 -6.348 1.00 88.31 94 GLN A C 1
ATOM 749 O O . GLN A 1 94 ? 13.476 4.098 -5.394 1.00 88.31 94 GLN A O 1
ATOM 754 N N . PRO A 1 95 ? 13.018 3.210 -7.429 1.00 79.12 95 PRO A N 1
ATOM 755 C CA . PRO A 1 95 ? 14.358 2.684 -7.620 1.00 79.12 95 PRO A CA 1
ATOM 756 C C . PRO A 1 95 ? 15.358 3.847 -7.721 1.00 79.12 95 PRO A C 1
ATOM 758 O O . PRO A 1 95 ? 14.989 4.930 -8.167 1.00 79.12 95 PRO A O 1
ATOM 761 N N . PRO A 1 96 ? 16.609 3.665 -7.275 1.00 70.56 96 PRO A N 1
ATOM 762 C CA . PRO A 1 96 ? 17.630 4.682 -7.471 1.00 70.56 96 PRO A CA 1
ATOM 763 C C . PRO A 1 96 ? 17.913 4.866 -8.968 1.00 70.56 96 PRO A C 1
ATOM 765 O O . PRO A 1 96 ? 18.099 3.872 -9.676 1.00 70.56 96 PRO A O 1
ATOM 768 N N . VAL A 1 97 ? 18.031 6.121 -9.415 1.00 67.19 97 VAL A N 1
ATOM 769 C CA . VAL A 1 97 ? 18.575 6.467 -10.736 1.00 67.19 97 VAL A CA 1
ATOM 770 C C . VAL A 1 97 ? 19.997 5.910 -10.858 1.00 67.19 97 VAL A C 1
ATOM 772 O O . VAL A 1 97 ? 20.967 6.482 -10.362 1.00 67.19 97 VAL A O 1
ATOM 775 N N . CYS A 1 98 ? 20.152 4.746 -11.485 1.00 56.84 98 CYS A N 1
ATOM 776 C CA . CYS A 1 98 ? 21.469 4.188 -11.769 1.00 56.84 98 CYS A CA 1
ATOM 777 C C . CYS A 1 98 ? 22.037 4.872 -13.017 1.00 56.84 98 CYS A C 1
ATOM 779 O O . CYS A 1 98 ? 21.869 4.391 -14.136 1.00 56.84 98 CYS A O 1
ATOM 781 N N . VAL A 1 99 ? 22.742 5.988 -12.830 1.00 56.28 99 VAL A N 1
ATOM 782 C CA . VAL A 1 99 ? 23.646 6.517 -13.857 1.00 56.28 99 VAL A CA 1
ATOM 783 C C . VAL A 1 99 ? 24.940 5.705 -13.811 1.00 56.28 99 VAL A C 1
ATOM 785 O O . VAL A 1 99 ? 25.939 6.116 -13.226 1.00 56.28 99 VAL A O 1
ATOM 788 N N . SER A 1 100 ? 24.928 4.496 -14.382 1.00 48.47 100 SER A N 1
ATOM 789 C CA . SER A 1 100 ? 26.169 3.745 -14.595 1.00 48.47 100 SER A CA 1
ATOM 790 C C . SER A 1 100 ? 26.995 4.471 -15.657 1.00 48.47 100 SER A C 1
ATOM 792 O O . SER A 1 100 ? 26.895 4.215 -16.854 1.00 48.47 100 SER A O 1
ATOM 794 N N . SER A 1 101 ? 27.786 5.440 -15.210 1.00 51.38 101 SER A N 1
ATOM 795 C CA . SER A 1 101 ? 28.879 5.998 -15.986 1.00 51.38 101 SER A CA 1
ATOM 796 C C . SER A 1 101 ? 30.012 4.977 -15.930 1.00 51.38 101 SER A C 1
ATOM 798 O O . SER A 1 101 ? 30.759 4.899 -14.956 1.00 51.38 101 SER A O 1
ATOM 800 N N . GLY A 1 102 ? 30.126 4.133 -16.960 1.00 53.91 102 GLY A N 1
ATOM 801 C CA . GLY A 1 102 ? 31.427 3.536 -17.256 1.00 53.91 102 GLY A CA 1
ATOM 802 C C . GLY A 1 102 ? 32.444 4.664 -17.496 1.00 53.91 102 GLY A C 1
ATOM 803 O O . GLY A 1 102 ? 32.027 5.769 -17.850 1.00 53.91 102 GLY A O 1
ATOM 804 N N . PRO A 1 103 ? 33.762 4.426 -17.377 1.00 54.97 103 PRO A N 1
ATOM 805 C CA . PRO A 1 103 ? 34.789 5.475 -17.476 1.00 54.97 103 PRO A CA 1
ATOM 806 C C . PRO A 1 103 ? 34.772 6.301 -18.783 1.00 54.97 103 PRO A C 1
ATOM 808 O O . PRO A 1 103 ? 35.509 7.273 -18.897 1.00 54.97 103 PRO A O 1
ATOM 811 N N . ALA A 1 104 ? 33.931 5.937 -19.758 1.00 53.78 104 ALA A N 1
ATOM 812 C CA . ALA A 1 104 ? 33.762 6.596 -21.047 1.00 53.78 104 ALA A CA 1
ATOM 813 C C . ALA A 1 104 ? 32.440 7.381 -21.233 1.00 53.78 104 ALA A C 1
ATOM 815 O O . ALA A 1 104 ? 32.282 8.011 -22.274 1.00 53.78 104 ALA A O 1
ATOM 816 N N . TYR A 1 105 ? 31.491 7.372 -20.284 1.00 55.38 105 TYR A N 1
ATOM 817 C CA . TYR A 1 105 ? 30.185 8.035 -20.464 1.00 55.38 105 TYR A CA 1
ATOM 818 C C . TYR A 1 105 ? 29.851 8.989 -19.320 1.00 55.38 105 TYR A C 1
ATOM 820 O O . TYR A 1 105 ? 29.187 8.613 -18.357 1.00 55.38 105 TYR A O 1
ATOM 828 N N . ILE A 1 106 ? 30.278 10.247 -19.436 1.00 55.94 106 ILE A N 1
ATOM 829 C CA . ILE A 1 106 ? 29.749 11.333 -18.603 1.00 55.94 106 ILE A CA 1
ATOM 830 C C . ILE A 1 106 ? 28.407 11.751 -19.211 1.00 55.94 106 ILE A C 1
ATOM 832 O O . ILE A 1 106 ? 28.357 12.323 -20.299 1.00 55.94 106 ILE A O 1
ATOM 836 N N . PHE A 1 107 ? 27.314 11.433 -18.523 1.00 61.75 107 PHE A N 1
ATOM 837 C CA . PHE A 1 107 ? 25.990 11.944 -18.862 1.00 61.75 107 PHE A CA 1
ATOM 838 C C . PHE A 1 107 ? 25.971 13.466 -18.645 1.00 61.75 107 PHE A C 1
ATOM 840 O O . PHE A 1 107 ? 26.438 13.950 -17.613 1.00 61.75 107 PHE A O 1
ATOM 847 N N . SER A 1 108 ? 25.465 14.236 -19.615 1.00 65.81 108 SER A N 1
ATOM 848 C CA . SER A 1 108 ? 25.269 15.678 -19.419 1.00 65.81 108 SER A CA 1
ATOM 849 C C . SER A 1 108 ? 24.245 15.928 -18.301 1.00 65.81 108 SER A C 1
ATOM 851 O O . SER A 1 108 ? 23.371 15.101 -18.043 1.00 65.81 108 SER A O 1
ATOM 853 N N . GLY A 1 109 ? 24.319 17.076 -17.621 1.00 61.16 109 GLY A N 1
ATOM 854 C CA . GLY A 1 109 ? 23.338 17.411 -16.576 1.00 61.16 109 GLY A CA 1
ATOM 855 C C . GLY A 1 109 ? 21.889 17.377 -17.086 1.00 61.16 109 GLY A C 1
ATOM 856 O O . GLY A 1 109 ? 20.979 17.006 -16.355 1.00 61.16 109 GLY A O 1
ATOM 857 N N . GLU A 1 110 ? 21.683 17.670 -18.371 1.00 62.38 110 GLU A N 1
ATOM 858 C CA . GLU A 1 110 ? 20.378 17.625 -19.032 1.00 62.38 110 GLU A CA 1
ATOM 859 C C . GLU A 1 110 ? 19.789 16.210 -19.091 1.00 62.38 110 GLU A C 1
ATOM 861 O O . GLU A 1 110 ? 18.634 16.015 -18.726 1.00 62.38 110 GLU A O 1
ATOM 866 N N . VAL A 1 111 ? 20.576 15.199 -19.469 1.00 62.91 111 VAL A N 1
ATOM 867 C CA . VAL A 1 111 ? 20.089 13.808 -19.528 1.00 62.91 111 VAL A CA 1
ATOM 868 C C . VAL A 1 111 ? 19.844 13.225 -18.135 1.00 62.91 111 VAL A C 1
ATOM 870 O O . VAL A 1 111 ? 18.903 12.457 -17.966 1.00 62.91 111 VAL A O 1
ATOM 873 N N . VAL A 1 112 ? 20.612 13.633 -17.119 1.00 63.66 112 VAL A N 1
ATOM 874 C CA . VAL A 1 112 ? 20.328 13.270 -15.718 1.00 63.66 112 VAL A CA 1
ATOM 875 C C . VAL A 1 112 ? 18.996 13.878 -15.270 1.00 63.66 112 VAL A C 1
ATOM 877 O O . VAL A 1 112 ? 18.140 13.158 -14.761 1.00 63.66 112 VAL A O 1
ATOM 880 N N . HIS A 1 113 ? 18.764 15.163 -15.550 1.00 63.97 113 HIS A N 1
ATOM 881 C CA . HIS A 1 113 ? 17.489 15.818 -15.252 1.00 63.97 113 HIS A CA 1
ATOM 882 C C . HIS A 1 113 ? 16.303 15.216 -16.016 1.00 63.97 113 HIS A C 1
ATOM 884 O O . HIS A 1 113 ? 15.204 15.114 -15.469 1.00 63.97 113 HIS A O 1
ATOM 890 N N . MET A 1 114 ? 16.501 14.789 -17.265 1.00 60.12 114 MET A N 1
ATOM 891 C CA . MET A 1 114 ? 15.466 14.087 -18.026 1.00 60.12 114 MET A CA 1
ATOM 892 C C . MET A 1 114 ? 15.103 12.749 -17.379 1.00 60.12 114 MET A C 1
ATOM 894 O O . MET A 1 114 ? 13.917 12.457 -17.243 1.00 60.12 114 MET A O 1
ATOM 898 N N . LEU A 1 115 ? 16.095 11.970 -16.936 1.00 63.41 115 LEU A N 1
ATOM 899 C CA . LEU A 1 115 ? 15.870 10.698 -16.243 1.00 63.41 115 LEU A CA 1
ATOM 900 C C . LEU A 1 115 ? 15.120 10.901 -14.920 1.00 63.41 115 LEU A C 1
ATOM 902 O O . LEU A 1 115 ? 14.129 10.219 -14.665 1.00 63.41 115 LEU A O 1
ATOM 906 N N . GLU A 1 116 ? 15.526 11.885 -14.115 1.00 66.38 116 GLU A N 1
ATOM 907 C CA . GLU A 1 116 ? 14.821 12.252 -12.879 1.00 66.38 116 GLU A CA 1
ATOM 908 C C . GLU A 1 116 ? 13.363 12.649 -13.155 1.00 66.38 116 GLU A C 1
ATOM 910 O O . GLU A 1 116 ? 12.436 12.208 -12.469 1.00 66.38 116 GLU A O 1
ATOM 915 N N . HIS A 1 117 ? 13.133 13.455 -14.193 1.00 69.44 117 HIS A N 1
ATOM 916 C CA . HIS A 1 117 ? 11.794 13.889 -14.579 1.00 69.44 117 HIS A CA 1
ATOM 917 C C . HIS A 1 117 ? 10.930 12.725 -15.099 1.00 69.44 117 HIS A C 1
ATOM 919 O O . HIS A 1 117 ? 9.730 12.644 -14.803 1.00 69.44 117 HIS A O 1
ATOM 925 N N . GLU A 1 118 ? 11.519 11.792 -15.849 1.00 67.31 118 GLU A N 1
ATOM 926 C CA . GLU A 1 118 ? 10.833 10.581 -16.296 1.00 67.31 118 GLU A CA 1
ATOM 927 C C . GLU A 1 118 ? 10.460 9.661 -15.135 1.00 67.31 118 GLU A C 1
ATOM 929 O O . GLU A 1 118 ? 9.337 9.144 -15.117 1.00 67.31 118 GLU A O 1
ATOM 934 N N . GLU A 1 119 ? 11.331 9.505 -14.139 1.00 73.19 119 GLU A N 1
ATOM 935 C CA . GLU A 1 119 ? 11.021 8.730 -12.940 1.00 73.19 119 GLU A CA 1
ATOM 936 C C . GLU A 1 119 ? 9.852 9.328 -12.160 1.00 73.19 119 GLU A C 1
ATOM 938 O O . GLU A 1 119 ? 8.920 8.601 -11.807 1.00 73.19 119 GLU A O 1
ATOM 943 N N . VAL A 1 120 ? 9.830 10.650 -11.959 1.00 78.50 120 VAL A N 1
ATOM 944 C CA . VAL A 1 120 ? 8.696 11.338 -11.318 1.00 78.50 120 VAL A CA 1
ATOM 945 C C . VAL A 1 120 ? 7.406 11.070 -12.090 1.00 78.50 120 VAL A C 1
ATOM 947 O O . VAL A 1 120 ? 6.379 10.713 -11.501 1.00 78.50 120 VAL A O 1
ATOM 950 N N . ARG A 1 121 ? 7.451 11.174 -13.423 1.00 83.12 121 ARG A N 1
ATOM 951 C CA . ARG A 1 121 ? 6.295 10.894 -14.281 1.00 83.12 121 ARG A CA 1
ATOM 952 C C . ARG A 1 121 ? 5.854 9.433 -14.181 1.00 83.12 121 ARG A C 1
ATOM 954 O O . ARG A 1 121 ? 4.652 9.160 -14.218 1.00 83.12 121 ARG A O 1
ATOM 961 N N . ASN A 1 122 ? 6.785 8.489 -14.069 1.00 85.00 122 ASN A N 1
ATOM 962 C CA . ASN A 1 122 ? 6.466 7.072 -13.917 1.00 85.00 122 ASN A CA 1
ATOM 963 C C . ASN A 1 122 ? 5.824 6.784 -12.553 1.00 85.00 122 ASN A C 1
ATOM 965 O O . ASN A 1 122 ? 4.750 6.183 -12.498 1.00 85.00 122 ASN A O 1
ATOM 969 N N . THR A 1 123 ? 6.404 7.307 -11.471 1.00 87.75 123 THR A N 1
ATOM 970 C CA . THR A 1 123 ? 5.854 7.231 -10.110 1.00 87.75 123 THR A CA 1
ATOM 971 C C . THR A 1 123 ? 4.417 7.750 -10.068 1.00 87.75 123 THR A C 1
ATOM 973 O O . THR A 1 123 ? 3.516 7.069 -9.573 1.00 87.75 123 THR A O 1
ATOM 976 N N . GLN A 1 124 ? 4.167 8.920 -10.667 1.00 90.38 124 GLN A N 1
ATOM 977 C CA . GLN A 1 124 ? 2.823 9.491 -10.765 1.00 90.38 124 GLN A CA 1
ATOM 978 C C . GLN A 1 124 ? 1.865 8.593 -11.551 1.00 90.38 124 GLN A C 1
ATOM 980 O O . GLN A 1 124 ? 0.734 8.385 -11.117 1.00 90.38 124 GLN A O 1
ATOM 985 N N . LYS A 1 125 ? 2.292 8.028 -12.689 1.00 93.50 125 LYS A N 1
ATOM 986 C CA . LYS A 1 125 ? 1.462 7.104 -13.480 1.00 93.50 125 LYS A CA 1
ATOM 987 C C . LYS A 1 125 ? 1.085 5.852 -12.687 1.00 93.50 125 LYS A C 1
ATOM 989 O O . LYS A 1 125 ? -0.069 5.429 -12.751 1.00 93.50 125 LYS A O 1
ATOM 994 N N . ILE A 1 126 ? 2.032 5.261 -11.960 1.00 93.31 126 ILE A N 1
ATOM 995 C CA . ILE A 1 126 ? 1.812 4.047 -11.161 1.00 93.31 126 ILE A CA 1
ATOM 996 C C . ILE A 1 126 ? 0.837 4.334 -10.021 1.00 93.31 126 ILE A C 1
ATOM 998 O O . ILE A 1 126 ? -0.183 3.654 -9.898 1.00 93.31 126 ILE A O 1
ATOM 1002 N N . LEU A 1 127 ? 1.104 5.377 -9.231 1.00 95.38 127 LEU A N 1
ATOM 1003 C CA . LEU A 1 127 ? 0.234 5.757 -8.121 1.00 95.38 127 LEU A CA 1
ATOM 1004 C C . LEU A 1 127 ? -1.150 6.186 -8.599 1.00 95.38 127 LEU A C 1
ATOM 1006 O O . LEU A 1 127 ? -2.133 5.830 -7.959 1.00 95.38 127 LEU A O 1
ATOM 1010 N N . LYS A 1 128 ? -1.249 6.875 -9.741 1.00 96.00 128 LYS A N 1
ATOM 1011 C CA . LYS A 1 128 ? -2.538 7.213 -10.351 1.00 96.00 128 LYS A CA 1
ATOM 1012 C C . LYS A 1 128 ? -3.345 5.956 -10.660 1.00 96.00 128 LYS A C 1
ATOM 1014 O O . LYS A 1 128 ? -4.473 5.851 -10.204 1.00 96.00 128 LYS A O 1
ATOM 1019 N N . ARG A 1 129 ? -2.756 4.969 -11.346 1.00 97.06 129 ARG A N 1
ATOM 1020 C CA . ARG A 1 129 ? -3.440 3.697 -11.653 1.00 97.06 129 ARG A CA 1
ATOM 1021 C C . ARG A 1 129 ? -3.902 2.970 -10.391 1.00 97.06 129 ARG A C 1
ATOM 1023 O O . ARG A 1 129 ? -5.010 2.446 -10.361 1.00 97.06 129 ARG A O 1
ATOM 1030 N N . ALA A 1 130 ? -3.066 2.931 -9.356 1.00 97.06 130 ALA A N 1
ATOM 1031 C CA . ALA A 1 130 ? -3.428 2.311 -8.087 1.00 97.06 130 ALA A CA 1
ATOM 1032 C C . ALA A 1 130 ? -4.539 3.093 -7.358 1.00 97.06 130 ALA A C 1
ATOM 1034 O O . ALA A 1 130 ? -5.480 2.486 -6.853 1.00 97.06 130 ALA A O 1
ATOM 1035 N N . MET A 1 131 ? -4.493 4.429 -7.364 1.00 96.75 131 MET A N 1
ATOM 1036 C CA . MET A 1 131 ? -5.560 5.263 -6.802 1.00 96.75 131 MET A CA 1
ATOM 1037 C C . MET A 1 131 ? -6.867 5.154 -7.580 1.00 96.75 131 MET A C 1
ATOM 1039 O O . MET A 1 131 ? -7.920 5.134 -6.955 1.00 96.75 131 MET A O 1
ATOM 1043 N N . ASP A 1 132 ? -6.827 5.030 -8.906 1.00 97.38 132 ASP A N 1
ATOM 1044 C CA . ASP A 1 132 ? -8.021 4.809 -9.726 1.00 97.38 132 ASP A CA 1
ATOM 1045 C C . ASP A 1 132 ? -8.719 3.496 -9.322 1.00 97.38 132 ASP A C 1
ATOM 1047 O O . ASP A 1 132 ? -9.943 3.457 -9.196 1.00 97.38 132 ASP A O 1
ATOM 1051 N N . ILE A 1 133 ? -7.946 2.441 -9.027 1.00 96.38 133 ILE A N 1
ATOM 1052 C CA . ILE A 1 133 ? -8.473 1.187 -8.464 1.00 96.38 133 ILE A CA 1
ATOM 1053 C C . ILE A 1 133 ? -9.100 1.440 -7.089 1.00 96.38 133 ILE A C 1
ATOM 1055 O O . ILE A 1 133 ? -10.239 1.036 -6.865 1.00 96.38 133 ILE A O 1
ATOM 1059 N N . CYS A 1 134 ? -8.396 2.117 -6.177 1.00 95.12 134 CYS A N 1
ATOM 1060 C CA . CYS A 1 134 ? -8.931 2.438 -4.852 1.00 95.12 134 CYS A CA 1
ATOM 1061 C C . CYS A 1 134 ? -10.254 3.213 -4.944 1.00 95.12 134 CYS A C 1
ATOM 1063 O O . CYS A 1 134 ? -11.235 2.830 -4.310 1.00 95.12 134 CYS A O 1
ATOM 1065 N N . ASN A 1 135 ? -10.304 4.249 -5.782 1.00 94.81 135 ASN A N 1
ATOM 1066 C CA . ASN A 1 135 ? -11.479 5.091 -5.991 1.00 94.81 135 ASN A CA 1
ATOM 1067 C C . ASN A 1 135 ? -12.655 4.300 -6.569 1.00 94.81 135 ASN A C 1
ATOM 1069 O O . ASN A 1 135 ? -13.781 4.480 -6.116 1.00 94.81 135 ASN A O 1
ATOM 1073 N N . TYR A 1 136 ? -12.405 3.385 -7.511 1.00 95.06 136 TYR A N 1
ATOM 1074 C CA . TYR A 1 136 ? -13.441 2.505 -8.057 1.00 95.06 136 TYR A CA 1
ATOM 1075 C C . TYR A 1 136 ? -14.124 1.658 -6.970 1.00 95.06 136 TYR A C 1
ATOM 1077 O O . TYR A 1 136 ? -15.329 1.430 -7.028 1.00 95.06 136 TYR A O 1
ATOM 1085 N N . TYR A 1 137 ? -13.370 1.225 -5.956 1.00 92.50 137 TYR A N 1
ATOM 1086 C CA . TYR A 1 137 ? -13.895 0.497 -4.796 1.00 92.50 137 TYR A CA 1
ATOM 1087 C C . TYR A 1 137 ? -14.287 1.407 -3.623 1.00 92.50 137 TYR A C 1
ATOM 1089 O O . TYR A 1 137 ? -14.597 0.908 -2.547 1.00 92.50 137 TYR A O 1
ATOM 1097 N N . ASN A 1 138 ? -14.285 2.731 -3.801 1.00 90.88 138 ASN A N 1
ATOM 1098 C CA . ASN A 1 138 ? -14.589 3.702 -2.750 1.00 90.88 138 ASN A CA 1
ATOM 1099 C C . ASN A 1 138 ? -13.632 3.635 -1.530 1.00 90.88 138 ASN A C 1
ATOM 1101 O O . ASN A 1 138 ? -13.997 4.003 -0.412 1.00 90.88 138 ASN A O 1
ATOM 1105 N N . VAL A 1 139 ? -12.389 3.181 -1.743 1.00 91.69 139 VAL A N 1
ATOM 1106 C CA . VAL A 1 139 ? -11.311 3.148 -0.742 1.00 91.69 139 VAL A CA 1
ATOM 1107 C C . VAL A 1 139 ? -10.621 4.507 -0.677 1.00 91.69 139 VAL A C 1
ATOM 1109 O O . VAL A 1 139 ? -9.999 4.948 -1.645 1.00 91.69 139 VAL A O 1
ATOM 1112 N N . LYS A 1 140 ? -10.627 5.138 0.501 1.00 91.56 140 LYS A N 1
ATOM 1113 C CA . LYS A 1 140 ? -9.799 6.325 0.764 1.00 91.56 140 LYS A CA 1
ATOM 1114 C C . LYS A 1 140 ? -8.366 5.901 1.081 1.00 91.56 140 LYS A C 1
ATOM 1116 O O . LYS A 1 140 ? -8.051 5.559 2.219 1.00 91.56 140 LYS A O 1
ATOM 1121 N N . ALA A 1 141 ? -7.502 5.924 0.070 1.00 94.06 141 ALA A N 1
ATOM 1122 C CA . ALA A 1 141 ? -6.099 5.550 0.211 1.00 94.06 141 ALA A CA 1
ATOM 1123 C C . ALA A 1 141 ? -5.164 6.766 0.317 1.00 94.06 141 ALA A C 1
ATOM 1125 O O . ALA A 1 141 ? -5.332 7.769 -0.375 1.00 94.06 141 ALA A O 1
ATOM 1126 N N . LYS A 1 142 ? -4.148 6.659 1.179 1.00 95.88 142 LYS A N 1
ATOM 1127 C CA . LYS A 1 142 ? -3.002 7.578 1.248 1.00 95.88 142 LYS A CA 1
ATOM 1128 C C . LYS A 1 142 ? -1.878 7.036 0.373 1.00 95.88 142 LYS A C 1
ATOM 1130 O O . LYS A 1 142 ? -1.641 5.833 0.369 1.00 95.88 142 LYS A O 1
ATOM 1135 N N . THR A 1 143 ? -1.148 7.900 -0.319 1.00 95.38 143 THR A N 1
ATOM 1136 C CA . THR A 1 143 ? 0.033 7.507 -1.101 1.00 95.38 143 THR A CA 1
ATOM 1137 C C . THR A 1 143 ? 1.316 7.869 -0.366 1.00 95.38 143 THR A C 1
ATOM 1139 O O . THR A 1 143 ? 1.422 8.961 0.191 1.00 95.38 143 THR A O 1
ATOM 1142 N N . LEU A 1 144 ? 2.305 6.984 -0.406 1.00 95.62 144 LEU A N 1
ATOM 1143 C CA . LEU A 1 144 ? 3.642 7.208 0.124 1.00 95.62 144 LEU A CA 1
ATOM 1144 C C . LEU A 1 144 ? 4.679 6.779 -0.916 1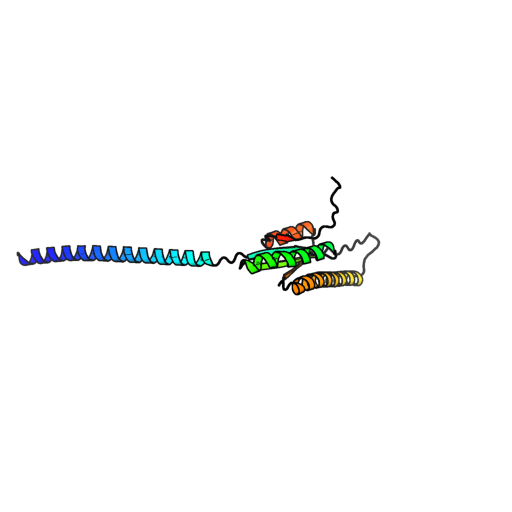.00 95.62 144 LEU A C 1
ATOM 1146 O O . LEU A 1 144 ? 4.710 5.623 -1.335 1.00 95.62 144 LEU A O 1
ATOM 1150 N N . VAL A 1 145 ? 5.535 7.718 -1.309 1.00 94.00 145 VAL A N 1
ATOM 1151 C CA . VAL A 1 145 ? 6.713 7.445 -2.137 1.00 94.00 145 VAL A CA 1
ATOM 1152 C C . VAL A 1 145 ? 7.918 7.359 -1.215 1.00 94.00 145 VAL A C 1
ATOM 1154 O O . VAL A 1 145 ? 8.149 8.266 -0.416 1.00 94.00 145 VAL A O 1
ATOM 1157 N N . VAL A 1 146 ? 8.673 6.271 -1.316 1.00 92.50 146 VAL A N 1
ATOM 1158 C CA . VAL A 1 146 ? 9.941 6.096 -0.604 1.00 92.50 146 VAL A CA 1
ATOM 1159 C C . VAL A 1 146 ? 11.057 6.060 -1.629 1.00 92.50 146 VAL A C 1
ATOM 1161 O O . VAL A 1 146 ? 10.975 5.312 -2.597 1.00 92.50 146 VAL A O 1
ATOM 1164 N N . THR A 1 147 ? 12.094 6.860 -1.425 1.00 89.25 147 THR A N 1
ATOM 1165 C CA . THR A 1 147 ? 13.264 6.912 -2.301 1.00 89.25 147 THR A CA 1
ATOM 1166 C C . THR A 1 147 ? 14.465 6.258 -1.623 1.00 89.25 147 THR A C 1
ATOM 1168 O O . THR A 1 147 ? 14.603 6.288 -0.397 1.00 89.25 147 THR A O 1
ATOM 1171 N N . GLY A 1 148 ? 15.347 5.678 -2.439 1.00 82.94 148 GLY A N 1
ATOM 1172 C CA . GLY A 1 148 ? 16.631 5.140 -1.997 1.00 82.94 148 GLY A CA 1
ATOM 1173 C C . GLY A 1 148 ? 16.557 3.809 -1.236 1.00 82.94 148 GLY A C 1
ATOM 1174 O O . GLY A 1 148 ? 15.582 3.472 -0.565 1.00 82.94 148 GLY A O 1
ATOM 1175 N N . GLY A 1 149 ? 17.652 3.051 -1.314 1.00 85.94 149 GLY A N 1
ATOM 1176 C CA . GLY A 1 149 ? 17.786 1.743 -0.669 1.00 85.94 149 GLY A CA 1
ATOM 1177 C C . GLY A 1 149 ? 17.075 0.605 -1.408 1.00 85.94 149 GLY A C 1
ATOM 1178 O O . GLY A 1 149 ? 16.568 0.764 -2.518 1.00 85.94 149 GLY A O 1
ATOM 1179 N N . ASN A 1 150 ? 17.073 -0.581 -0.796 1.00 89.44 150 ASN A N 1
ATOM 1180 C CA . ASN A 1 150 ? 16.449 -1.764 -1.376 1.00 89.44 150 ASN A CA 1
ATOM 1181 C C . ASN A 1 150 ? 14.925 -1.744 -1.167 1.00 89.44 150 ASN A C 1
ATOM 1183 O O . ASN A 1 150 ? 14.450 -1.564 -0.045 1.00 89.44 150 ASN A O 1
ATOM 1187 N N . ALA A 1 151 ? 14.152 -2.010 -2.225 1.00 91.25 151 ALA A N 1
ATOM 1188 C CA . ALA A 1 151 ? 12.691 -2.037 -2.159 1.00 91.25 151 ALA A CA 1
ATOM 1189 C C . ALA A 1 151 ? 12.142 -2.988 -1.085 1.00 91.25 151 ALA A C 1
ATOM 1191 O O . ALA A 1 151 ? 11.205 -2.619 -0.379 1.00 91.25 151 ALA A O 1
ATOM 1192 N N . LYS A 1 152 ? 12.748 -4.171 -0.906 1.00 91.69 152 LYS A N 1
ATOM 1193 C CA . LYS A 1 152 ? 12.294 -5.150 0.097 1.00 91.69 152 LYS A CA 1
ATOM 1194 C C . LYS A 1 152 ? 12.398 -4.588 1.520 1.00 91.69 152 LYS A C 1
ATOM 1196 O O . LYS A 1 152 ? 11.482 -4.740 2.316 1.00 91.69 152 LYS A O 1
ATOM 1201 N N . GLU A 1 153 ? 13.488 -3.883 1.812 1.00 94.94 153 GLU A N 1
ATOM 1202 C CA . GLU A 1 153 ? 13.761 -3.299 3.125 1.00 94.94 153 GLU A CA 1
ATOM 1203 C C . GLU A 1 153 ? 12.851 -2.100 3.370 1.00 94.94 153 GLU A C 1
ATOM 1205 O O . GLU A 1 153 ? 12.208 -2.018 4.412 1.00 94.94 153 GLU A O 1
ATOM 1210 N N . LYS A 1 154 ? 12.708 -1.217 2.375 1.00 95.81 154 LYS A N 1
ATOM 1211 C CA . LYS A 1 154 ? 11.847 -0.034 2.481 1.00 95.81 154 LYS A CA 1
ATOM 1212 C C . LYS A 1 154 ? 10.379 -0.374 2.675 1.00 95.81 154 LYS A C 1
ATOM 1214 O O . LYS A 1 154 ? 9.717 0.275 3.482 1.00 95.81 154 LYS A O 1
ATOM 1219 N N . ILE A 1 155 ? 9.875 -1.399 1.995 1.00 96.62 155 ILE A N 1
ATOM 1220 C CA . ILE A 1 155 ? 8.501 -1.866 2.204 1.00 96.62 155 ILE A CA 1
ATOM 1221 C C . ILE A 1 155 ? 8.325 -2.370 3.644 1.00 96.62 155 ILE A C 1
ATOM 1223 O O . ILE A 1 155 ? 7.369 -1.968 4.309 1.00 96.62 155 ILE A O 1
ATOM 1227 N N . CYS A 1 156 ? 9.263 -3.176 4.152 1.00 96.88 156 CYS A N 1
ATOM 1228 C CA . CYS A 1 156 ? 9.226 -3.667 5.531 1.00 96.88 156 CYS A CA 1
ATOM 1229 C C . CYS A 1 156 ? 9.303 -2.529 6.561 1.00 96.88 156 CYS A C 1
ATOM 1231 O O . CYS A 1 156 ? 8.500 -2.493 7.492 1.00 96.88 156 CYS A O 1
ATOM 1233 N N . GLU A 1 157 ? 10.210 -1.565 6.374 1.00 97.12 157 GLU A N 1
ATOM 1234 C CA . GLU A 1 157 ? 10.320 -0.385 7.239 1.00 97.12 157 GLU A CA 1
ATOM 1235 C C . GLU A 1 157 ? 9.002 0.395 7.292 1.00 97.12 157 GLU A C 1
ATOM 1237 O O . GLU A 1 157 ? 8.566 0.813 8.364 1.00 97.12 157 GLU A O 1
ATOM 1242 N N . VAL A 1 158 ? 8.359 0.616 6.140 1.00 97.31 158 VAL A N 1
ATOM 1243 C CA . VAL A 1 158 ? 7.078 1.328 6.086 1.00 97.31 158 VAL A CA 1
ATOM 1244 C C . VAL A 1 158 ? 5.983 0.536 6.788 1.00 97.31 158 VAL A C 1
ATOM 1246 O O . VAL A 1 158 ? 5.234 1.123 7.567 1.00 97.31 158 VAL A O 1
ATOM 1249 N N . ALA A 1 159 ? 5.892 -0.773 6.542 1.00 97.44 159 ALA A N 1
ATOM 1250 C CA . ALA A 1 159 ? 4.905 -1.630 7.189 1.00 97.44 159 ALA A CA 1
ATOM 1251 C C . ALA A 1 159 ? 5.043 -1.575 8.719 1.00 97.44 159 ALA A C 1
ATOM 1253 O O . ALA A 1 159 ? 4.054 -1.352 9.416 1.00 97.44 159 ALA A O 1
ATOM 1254 N N . GLN A 1 160 ? 6.274 -1.660 9.231 1.00 97.56 160 GLN A N 1
ATOM 1255 C CA . GLN A 1 160 ? 6.556 -1.539 10.659 1.00 97.56 160 GLN A CA 1
ATOM 1256 C C . GLN A 1 160 ? 6.195 -0.147 11.199 1.00 97.56 160 GLN A C 1
ATOM 1258 O O . GLN A 1 160 ? 5.448 -0.037 12.168 1.00 97.56 160 GLN A O 1
ATOM 1263 N N . LYS A 1 161 ? 6.654 0.929 10.543 1.00 97.00 161 LYS A N 1
ATOM 1264 C CA . LYS A 1 161 ? 6.384 2.322 10.956 1.00 97.00 161 LYS A CA 1
ATOM 1265 C C . LYS A 1 161 ? 4.895 2.669 10.958 1.00 97.00 161 LYS A C 1
ATOM 1267 O O . LYS A 1 161 ? 4.464 3.519 11.730 1.00 97.00 161 LYS A O 1
ATOM 1272 N N . LYS A 1 162 ? 4.109 2.058 10.070 1.00 95.44 162 LYS A N 1
ATOM 1273 C CA . LYS A 1 162 ? 2.658 2.262 9.985 1.00 95.44 162 LYS A CA 1
ATOM 1274 C C . LYS A 1 162 ? 1.862 1.335 10.901 1.00 95.44 162 LYS A C 1
ATOM 1276 O O . LYS A 1 162 ? 0.640 1.452 10.905 1.00 95.44 162 LYS A O 1
ATOM 1281 N N . GLY A 1 163 ? 2.516 0.434 11.641 1.00 95.81 163 GLY A N 1
ATOM 1282 C CA . GLY A 1 163 ? 1.831 -0.589 12.431 1.00 95.81 163 GLY A CA 1
ATOM 1283 C C . GLY A 1 163 ? 0.869 -1.390 11.557 1.00 95.81 163 GLY A C 1
ATOM 1284 O O . GLY A 1 163 ? -0.316 -1.487 11.874 1.00 95.81 163 GLY A O 1
ATOM 1285 N N . ALA A 1 164 ? 1.343 -1.828 10.387 1.00 95.81 164 ALA A N 1
ATOM 1286 C CA . ALA A 1 164 ? 0.524 -2.531 9.414 1.00 95.81 164 ALA A CA 1
ATOM 1287 C C . ALA A 1 164 ? 0.052 -3.870 9.991 1.00 95.81 164 ALA A C 1
ATOM 1289 O O . ALA A 1 164 ? 0.869 -4.702 10.378 1.00 95.81 164 ALA A O 1
ATOM 1290 N N . HIS A 1 165 ? -1.261 -4.086 9.990 1.00 94.56 165 HIS A N 1
ATOM 1291 C CA . HIS A 1 165 ? -1.852 -5.396 10.270 1.00 94.56 165 HIS A CA 1
ATOM 1292 C C . HIS A 1 165 ? -1.738 -6.286 9.032 1.00 94.56 165 HIS A C 1
ATOM 1294 O O . HIS A 1 165 ? -1.491 -7.482 9.135 1.00 94.56 165 HIS A O 1
ATOM 1300 N N . PHE A 1 166 ? -1.860 -5.671 7.850 1.00 95.06 166 PHE A N 1
ATOM 1301 C CA . PHE A 1 166 ? -1.730 -6.347 6.569 1.00 95.06 166 PHE A CA 1
ATOM 1302 C C . PHE A 1 166 ? -0.740 -5.613 5.669 1.00 95.06 166 PHE A C 1
ATOM 1304 O O . PHE A 1 166 ? -0.873 -4.410 5.433 1.00 95.06 166 PHE A O 1
ATOM 1311 N N . LEU A 1 167 ? 0.225 -6.362 5.135 1.00 97.12 167 LEU A N 1
ATOM 1312 C CA . LEU A 1 167 ? 1.072 -5.948 4.023 1.00 97.12 167 LEU A CA 1
ATOM 1313 C C . LEU A 1 167 ? 0.675 -6.748 2.780 1.00 97.12 167 LEU A C 1
ATOM 1315 O O . LEU A 1 167 ? 0.782 -7.972 2.762 1.00 97.12 167 LEU A O 1
ATOM 1319 N N . VAL A 1 168 ? 0.237 -6.054 1.735 1.00 97.00 168 VAL A N 1
ATOM 1320 C CA . VAL A 1 168 ? -0.194 -6.656 0.472 1.00 97.00 168 VAL A CA 1
ATOM 1321 C C . VAL A 1 168 ? 0.807 -6.329 -0.626 1.00 97.00 168 VAL A C 1
ATOM 1323 O O . VAL A 1 168 ? 1.193 -5.174 -0.805 1.00 97.00 168 VAL A O 1
ATOM 1326 N N . MET A 1 169 ? 1.211 -7.345 -1.388 1.00 95.50 169 MET A N 1
ATOM 1327 C CA . MET A 1 169 ? 2.155 -7.213 -2.500 1.00 95.50 169 MET A CA 1
ATOM 1328 C C . MET A 1 169 ? 1.733 -8.108 -3.667 1.00 95.50 169 MET A C 1
ATOM 1330 O O . MET A 1 169 ? 1.067 -9.125 -3.475 1.00 95.50 169 MET A O 1
ATOM 1334 N N . GLY A 1 170 ? 2.157 -7.757 -4.881 1.00 93.06 170 GLY A N 1
ATOM 1335 C CA . GLY A 1 170 ? 2.044 -8.648 -6.036 1.00 93.06 170 GLY A CA 1
ATOM 1336 C C . GLY A 1 170 ? 3.093 -9.759 -6.006 1.00 93.06 170 GLY A C 1
ATOM 1337 O O . GLY A 1 170 ? 4.234 -9.522 -5.616 1.00 93.06 170 GLY A O 1
ATOM 1338 N N . SER A 1 171 ? 2.729 -10.952 -6.478 1.00 89.62 171 SER A N 1
ATOM 1339 C CA . SER A 1 171 ? 3.668 -12.050 -6.726 1.00 89.62 171 SER A CA 1
ATOM 1340 C C . SER A 1 171 ? 3.738 -12.349 -8.217 1.00 89.62 171 SER A C 1
ATOM 1342 O O . SER A 1 171 ? 2.707 -12.444 -8.879 1.00 89.62 171 SER A O 1
ATOM 1344 N N . ARG A 1 172 ? 4.959 -12.520 -8.731 1.00 82.50 172 ARG A N 1
ATOM 1345 C CA . ARG A 1 172 ? 5.220 -12.973 -10.107 1.00 82.50 172 ARG A CA 1
ATOM 1346 C C . ARG A 1 172 ? 5.422 -14.490 -10.214 1.00 82.50 172 ARG A C 1
ATOM 1348 O O . ARG A 1 172 ? 5.625 -14.994 -11.309 1.00 82.50 172 ARG A O 1
ATOM 1355 N N . GLY A 1 173 ? 5.391 -15.216 -9.092 1.00 75.06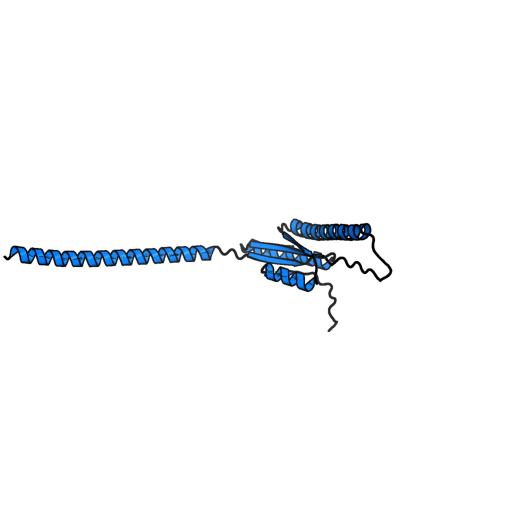 173 GLY A N 1
ATOM 1356 C CA . GLY A 1 173 ? 5.554 -16.674 -9.087 1.00 75.06 173 GLY A CA 1
ATOM 1357 C C . GLY A 1 173 ? 6.977 -17.173 -9.374 1.00 75.06 173 GLY A C 1
ATOM 1358 O O . GLY A 1 173 ? 7.148 -18.348 -9.667 1.00 75.06 173 GLY A O 1
ATOM 1359 N N . HIS A 1 174 ? 8.006 -16.324 -9.271 1.00 68.50 174 HIS A N 1
ATOM 1360 C CA . HIS A 1 174 ? 9.414 -16.713 -9.467 1.00 68.50 174 HIS A CA 1
ATOM 1361 C C . HIS A 1 174 ? 10.029 -17.411 -8.238 1.00 68.50 174 HIS A C 1
ATOM 1363 O O . HIS A 1 174 ? 11.124 -17.059 -7.801 1.00 68.50 174 HIS A O 1
ATOM 1369 N N . GLY A 1 175 ? 9.311 -18.362 -7.643 1.00 68.69 175 GLY A N 1
ATOM 1370 C CA . GLY A 1 175 ? 9.883 -19.244 -6.626 1.00 68.69 175 GLY A CA 1
ATOM 1371 C C . GLY A 1 175 ? 10.732 -20.342 -7.275 1.00 68.69 175 GLY A C 1
ATOM 1372 O O . GLY A 1 175 ? 10.496 -20.670 -8.441 1.00 68.69 175 GLY A O 1
ATOM 1373 N N . PRO A 1 176 ? 11.710 -20.924 -6.560 1.00 55.72 176 PRO A N 1
ATOM 1374 C CA . PRO A 1 176 ? 12.304 -22.175 -7.010 1.00 55.72 176 PRO A CA 1
ATOM 1375 C C . PRO A 1 176 ? 11.190 -23.219 -7.165 1.00 55.72 176 PRO A C 1
ATOM 1377 O O . PRO A 1 176 ? 10.308 -23.312 -6.309 1.00 55.72 176 PRO A O 1
ATOM 1380 N N . PHE A 1 177 ? 11.222 -23.986 -8.257 1.00 62.12 177 PHE A N 1
ATOM 1381 C CA . PHE A 1 177 ? 10.489 -25.247 -8.318 1.00 62.12 177 PHE A CA 1
ATOM 1382 C C . PHE A 1 177 ? 11.106 -26.144 -7.242 1.00 62.12 177 PHE A C 1
ATOM 1384 O O . PHE A 1 177 ? 12.235 -26.605 -7.410 1.00 62.12 177 PHE A O 1
ATOM 1391 N N . ILE A 1 178 ? 10.425 -26.266 -6.104 1.00 48.09 178 ILE A N 1
ATOM 1392 C CA . ILE A 1 178 ? 10.763 -27.234 -5.058 1.00 48.09 178 ILE A CA 1
ATOM 1393 C C . ILE A 1 178 ? 10.075 -28.563 -5.340 1.00 48.09 178 ILE A C 1
ATOM 1395 O O . ILE A 1 178 ? 8.941 -28.530 -5.872 1.00 48.09 178 ILE A O 1
#

Secondary structure (DSSP, 8-state):
-HHHHHHHHHHHHHHHHHHHHHHHHHHHHHHHHHHHHHHHHHHHHTT---EEEEEEE--SSHHHHHHHHHHHHHHHHHHTTTT-EEEEEEEEEEPP------TT----HHHHHHHHHHHHHHHHHHHHHHHHHHHHTT--EEEEEEESS-HHHHHHHHHHHTT-SEEE----------

pLDDT: mean 79.15, std 15.91, range [46.69, 97.88]

Sequence (178 aa):
MANQIQENSILEEEGELIGTRIREESEREEERATEIQEESAMGKEKLAIHTVNIVVAVNESQESLRACKWACKHFLADHTNMGQSYNFTLVYVQPPVCVSSGPAYIFSGEVVHMLEHEEVRNTQKILKRAMDICNYYNVKAKTLVVTGGNAKEKICEVAQKKGAHFLVMGSRGHGPFI

Foldseek 3Di:
DVVVVVVVVVVVVVVVVVVVVVVVVVVVVVVVVVVVVVVVVVVVVVPPQAEAEEEQEWDPDPLSLVLLLVCLVPVCVPAVVVSHHYAAEYEYEQEDPPPPDDVPDDDDPVVVVVSVVVSVVRLCVGVVSSVVSCVVSPHDYHYDYHYDDDPVVVLVVVCVVRVHPYYIGGDPPPDPPD

InterPro domains:
  IPR006016 UspA [PF00582] (53-176)
  IPR014729 Rossmann-like alpha/beta/alpha sandwich fold [G3DSA:3.40.50.620] (38-177)

Radius of gyration: 34.14 Å; chains: 1; bounding box: 59×49×112 Å

Organism: Taxus chinensis (NCBI:txid29808)